Protein AF-A0A959TPE5-F1 (afdb_monomer_lite)

Radius of gyration: 30.18 Å; chains: 1; bounding box: 77×26×84 Å

Secondary structure (DSSP, 8-state):
----GGGS-HHHHHHHHHHHHHHHHHHHHHHHHHHHHHHHHHHHHHHHHHHHHHHHHHHHHHHHHHHHHHHHHHTT----HHHHHHHHHHHHHHHHHHHHT--TTS----PPTTGGGHHHHHHHHHTT-S-HHHHHHHHHHHHHHHHHHHHHHHHHHH--

Foldseek 3Di:
DDDDLVPDDPVVNCCCVPVVVVVVVVVVVVVVVVVVVVVVVLVVLLVLLVVLLVLLVQLLVLLVVLLCLLLCVLVPNPDDPVNNVVSVVSNVVSVVVNVVSDDPVQDHQDQAPCPVCVVVLSVCSVVVVDHSVRSNVSSVSRSVRSVVSSVVSVVVSVPD

Sequence (160 aa):
MRWRFADLPIPTKFLITLGIPVLGMVLLIGKQVDSSIKRRDVLQYIRDQSARIALLSEVVHALQHEQLMSVGALCGLQVRPMELELMASRTDEALRAVRSAVRPEVGATREPAGLAGLQVLRQRVAERRIGPREAANEYQGLVEGWLDELGRQGKVALDP

pLDDT: mean 84.42, std 11.65, range [48.97, 96.44]

Structure (mmCIF, N/CA/C/O backbone):
data_AF-A0A959TPE5-F1
#
_entry.id   AF-A0A959TPE5-F1
#
loop_
_atom_site.group_PDB
_atom_site.id
_atom_site.type_symbol
_atom_site.label_atom_id
_atom_site.label_alt_id
_atom_site.label_comp_id
_atom_site.label_asym_id
_atom_site.label_entity_id
_atom_site.label_seq_id
_atom_site.pdbx_PDB_ins_code
_atom_site.Cartn_x
_atom_site.Cartn_y
_atom_site.Cartn_z
_atom_site.occupancy
_atom_site.B_iso_or_equiv
_atom_site.auth_seq_id
_atom_site.auth_comp_id
_atom_site.auth_asym_id
_atom_site.auth_atom_id
_atom_site.pdbx_PDB_model_num
ATOM 1 N N . MET A 1 1 ? 55.517 8.852 -49.884 1.00 48.97 1 MET A N 1
ATOM 2 C CA . MET A 1 1 ? 54.521 8.932 -50.979 1.00 48.97 1 MET A CA 1
ATOM 3 C C . MET A 1 1 ? 53.191 9.421 -50.412 1.00 48.97 1 MET A C 1
ATOM 5 O O . MET A 1 1 ? 52.553 8.679 -49.680 1.00 48.97 1 MET A O 1
ATOM 9 N N . ARG A 1 2 ? 52.808 10.683 -50.662 1.00 53.75 2 ARG A N 1
ATOM 10 C CA . ARG A 1 2 ? 51.508 11.241 -50.237 1.00 53.75 2 ARG A CA 1
ATOM 11 C C . ARG A 1 2 ? 50.479 10.904 -51.313 1.00 53.75 2 ARG A C 1
ATOM 13 O O . ARG A 1 2 ? 50.495 11.537 -52.360 1.00 53.75 2 ARG A O 1
ATOM 20 N N . TRP A 1 3 ? 49.621 9.919 -51.069 1.00 57.06 3 TRP A N 1
ATOM 21 C CA . TRP A 1 3 ? 48.458 9.670 -51.923 1.00 57.06 3 TRP A CA 1
ATOM 22 C C . TRP A 1 3 ? 47.509 10.863 -51.775 1.00 57.06 3 TRP A C 1
ATOM 24 O O . TRP A 1 3 ? 46.993 11.113 -50.685 1.00 57.06 3 TRP A O 1
ATOM 34 N N . ARG A 1 4 ? 47.346 11.668 -52.830 1.00 65.50 4 ARG A N 1
ATOM 35 C CA . ARG A 1 4 ? 46.439 12.821 -52.811 1.00 65.50 4 ARG A CA 1
ATOM 36 C C . ARG A 1 4 ? 45.064 12.334 -53.251 1.00 65.50 4 ARG A C 1
ATOM 38 O O . ARG A 1 4 ? 44.952 11.584 -54.212 1.00 65.50 4 ARG A O 1
ATOM 45 N N . PHE A 1 5 ? 44.003 12.814 -52.603 1.00 59.88 5 PHE A N 1
ATOM 46 C CA . PHE A 1 5 ? 42.615 12.541 -53.015 1.00 59.88 5 PHE A CA 1
ATOM 47 C C . PHE A 1 5 ? 42.357 12.835 -54.503 1.00 59.88 5 PHE A C 1
ATOM 49 O O . PHE A 1 5 ? 41.471 12.240 -55.108 1.00 59.88 5 PHE A O 1
ATOM 56 N N . ALA A 1 6 ? 43.146 13.738 -55.095 1.00 64.50 6 ALA A N 1
ATOM 57 C CA . ALA A 1 6 ? 43.119 14.092 -56.508 1.00 64.50 6 ALA A CA 1
ATOM 58 C C . ALA A 1 6 ? 43.506 12.937 -57.455 1.00 64.50 6 ALA A C 1
ATOM 60 O O . ALA A 1 6 ? 43.012 12.921 -58.580 1.00 64.50 6 ALA A O 1
ATOM 61 N N . ASP A 1 7 ? 44.278 11.949 -56.997 1.00 73.06 7 ASP A N 1
ATOM 62 C CA . ASP A 1 7 ? 44.829 10.878 -57.842 1.00 73.06 7 ASP A CA 1
ATOM 63 C C . ASP A 1 7 ? 43.932 9.623 -57.884 1.00 73.06 7 ASP A C 1
ATOM 65 O O . ASP A 1 7 ? 44.233 8.649 -58.568 1.00 73.06 7 ASP A O 1
ATOM 69 N N . LEU A 1 8 ? 42.802 9.636 -57.164 1.00 69.00 8 LEU A N 1
ATOM 70 C CA . LEU A 1 8 ? 41.859 8.517 -57.117 1.00 69.00 8 LEU A CA 1
ATOM 71 C C . LEU A 1 8 ? 40.914 8.493 -58.339 1.00 69.00 8 LEU A C 1
ATOM 73 O O . LEU A 1 8 ? 40.490 9.562 -58.808 1.00 69.00 8 LEU A O 1
ATOM 77 N N . PRO A 1 9 ? 40.509 7.298 -58.818 1.00 77.88 9 PRO A N 1
ATOM 78 C CA . PRO A 1 9 ? 39.483 7.152 -59.845 1.00 77.88 9 PRO A CA 1
ATOM 79 C C . PRO A 1 9 ? 38.185 7.863 -59.441 1.00 77.88 9 PRO A C 1
ATOM 81 O O . PRO A 1 9 ? 37.787 7.844 -58.274 1.00 77.88 9 PRO A O 1
ATOM 84 N N . ILE A 1 10 ? 37.499 8.463 -60.417 1.00 75.94 10 ILE A N 1
ATOM 85 C CA . ILE A 1 10 ? 36.208 9.147 -60.232 1.00 75.94 10 ILE A CA 1
ATOM 86 C C . ILE A 1 10 ? 35.197 8.313 -59.411 1.00 75.94 10 ILE A C 1
ATOM 88 O O . ILE A 1 10 ? 34.656 8.867 -58.452 1.00 75.94 10 ILE A O 1
ATOM 92 N N . PRO A 1 11 ? 34.974 7.003 -59.667 1.00 74.56 11 PRO A N 1
ATOM 93 C CA . PRO A 1 11 ? 34.036 6.215 -58.858 1.00 74.56 11 PRO A CA 1
ATOM 94 C C . PRO A 1 11 ? 34.453 6.099 -57.384 1.00 74.56 11 PRO A C 1
ATOM 96 O O . PRO A 1 11 ? 33.603 6.132 -56.499 1.00 74.56 11 PRO A O 1
ATOM 99 N N . THR A 1 12 ? 35.754 6.041 -57.092 1.00 77.44 12 THR A N 1
ATOM 100 C CA . THR A 1 12 ? 36.277 5.984 -55.719 1.00 77.44 12 THR A CA 1
ATOM 101 C C . THR A 1 12 ? 36.107 7.317 -54.996 1.00 77.44 12 THR A C 1
ATOM 103 O O . THR A 1 12 ? 35.749 7.341 -53.822 1.00 77.44 12 THR A O 1
ATOM 106 N N . LYS A 1 13 ? 36.291 8.442 -55.700 1.00 77.56 13 LYS A N 1
ATOM 107 C CA . LYS A 1 13 ? 35.990 9.773 -55.156 1.00 77.56 13 LYS A CA 1
ATOM 108 C C . LYS A 1 13 ? 34.510 9.889 -54.804 1.00 77.56 13 LYS A C 1
ATOM 110 O O . LYS A 1 13 ? 34.203 10.279 -53.683 1.00 77.56 13 LYS A O 1
ATOM 115 N N . PHE A 1 14 ? 33.596 9.485 -55.688 1.00 76.88 14 PHE A N 1
ATOM 116 C CA . PHE A 1 14 ? 32.158 9.482 -55.384 1.00 76.88 14 PHE A CA 1
ATOM 117 C C . PHE A 1 14 ? 31.811 8.579 -54.196 1.00 76.88 14 PHE A C 1
ATOM 119 O O . PHE A 1 14 ? 31.100 9.018 -53.293 1.00 76.88 14 PHE A O 1
ATOM 126 N N . LEU A 1 15 ? 32.365 7.364 -54.147 1.00 79.44 15 LEU A N 1
ATOM 127 C CA . LEU A 1 15 ? 32.161 6.434 -53.036 1.00 79.44 15 LEU A CA 1
ATOM 128 C C . LEU A 1 15 ? 32.589 7.043 -51.697 1.00 79.44 15 LEU A C 1
ATOM 130 O O . LEU A 1 15 ? 31.874 6.919 -50.711 1.00 79.44 15 LEU A O 1
ATOM 134 N N . ILE A 1 16 ? 33.729 7.733 -51.656 1.00 80.94 16 ILE A N 1
ATOM 135 C CA . ILE A 1 16 ? 34.221 8.346 -50.421 1.00 80.94 16 ILE A CA 1
ATOM 136 C C . ILE A 1 16 ? 33.401 9.590 -50.052 1.00 80.94 16 ILE A C 1
ATOM 138 O O . ILE A 1 16 ? 33.000 9.746 -48.899 1.00 80.94 16 ILE A O 1
ATOM 142 N N . THR A 1 17 ? 33.122 10.458 -51.027 1.00 80.88 17 THR A N 1
ATOM 143 C CA . THR A 1 17 ? 32.451 11.746 -50.784 1.00 80.88 17 THR A CA 1
ATOM 144 C C . THR A 1 17 ? 30.980 11.570 -50.418 1.00 80.88 17 THR A C 1
ATOM 146 O O . THR A 1 17 ? 30.456 12.367 -49.651 1.00 80.88 17 THR A O 1
ATOM 149 N N . LEU A 1 18 ? 30.314 10.531 -50.933 1.00 79.12 18 LEU A N 1
ATOM 150 C CA . LEU A 1 18 ? 28.906 10.254 -50.639 1.00 79.12 18 LEU A CA 1
ATOM 151 C C . LEU A 1 18 ? 28.733 9.149 -49.588 1.00 79.12 18 LEU A C 1
ATOM 153 O O . LEU A 1 18 ? 27.881 9.254 -48.711 1.00 79.12 18 LEU A O 1
ATOM 157 N N . GLY A 1 19 ? 29.559 8.104 -49.644 1.00 77.44 19 GLY A N 1
ATOM 158 C CA . GLY A 1 19 ? 29.439 6.939 -48.770 1.00 77.44 19 GLY A CA 1
ATOM 159 C C . GLY A 1 19 ? 29.794 7.235 -47.317 1.00 77.44 19 GLY A C 1
ATOM 160 O O . GLY A 1 19 ? 29.073 6.788 -46.428 1.00 77.44 19 GLY A O 1
ATOM 161 N N . ILE A 1 20 ? 30.842 8.030 -47.053 1.00 82.44 20 ILE A N 1
ATOM 162 C CA . ILE A 1 20 ? 31.219 8.380 -45.672 1.00 82.44 20 ILE A CA 1
ATOM 163 C C . ILE A 1 20 ? 30.120 9.217 -44.984 1.00 82.44 20 ILE A C 1
ATOM 165 O O . ILE A 1 20 ? 29.722 8.843 -43.878 1.00 82.44 20 ILE A O 1
ATOM 169 N N . PRO A 1 21 ? 29.564 10.288 -45.593 1.00 85.06 21 PRO A N 1
ATOM 170 C CA . PRO A 1 21 ? 28.474 11.046 -44.971 1.00 85.06 21 PRO A CA 1
ATOM 171 C C . PRO A 1 21 ? 27.194 10.236 -44.753 1.00 85.06 21 PRO A C 1
ATOM 173 O O . PRO A 1 21 ? 26.570 10.364 -43.701 1.00 85.06 21 PRO A O 1
ATOM 176 N N . VAL A 1 22 ? 26.813 9.381 -45.710 1.00 88.00 22 VAL A N 1
ATOM 177 C CA . VAL A 1 22 ? 25.618 8.529 -45.583 1.00 88.00 22 VAL A CA 1
ATOM 178 C C . VAL A 1 22 ? 25.790 7.523 -44.446 1.00 88.00 22 VAL A C 1
ATOM 180 O O . VAL A 1 22 ? 24.903 7.400 -43.602 1.00 88.00 22 VAL A O 1
ATOM 183 N N . LEU A 1 23 ? 26.947 6.857 -44.362 1.00 82.31 23 LEU A N 1
ATOM 184 C CA . LEU A 1 23 ? 27.247 5.934 -43.266 1.00 82.31 23 LEU A CA 1
ATOM 185 C C . LEU A 1 23 ? 27.243 6.657 -41.909 1.00 82.31 23 LEU A C 1
ATOM 187 O O . LEU A 1 23 ? 26.680 6.153 -40.937 1.00 82.31 23 LEU A O 1
ATOM 191 N N . GLY A 1 24 ? 27.807 7.868 -41.859 1.00 83.94 24 GLY A N 1
ATOM 192 C CA . GLY A 1 24 ? 27.766 8.731 -40.681 1.00 83.94 24 GLY A CA 1
ATOM 193 C C . GLY A 1 24 ? 26.337 9.069 -40.245 1.00 83.94 24 GLY A C 1
ATOM 194 O O . GLY A 1 24 ? 26.011 8.917 -39.069 1.00 83.94 24 GLY A O 1
ATOM 195 N N . MET A 1 25 ? 25.458 9.456 -41.177 1.00 85.44 25 MET A N 1
ATOM 196 C CA . MET A 1 25 ? 24.043 9.713 -40.873 1.00 85.44 25 MET A CA 1
ATOM 197 C C . MET A 1 25 ? 23.329 8.472 -40.334 1.00 85.44 25 MET A C 1
ATOM 199 O O . MET A 1 25 ? 22.629 8.575 -39.329 1.00 85.44 25 MET A O 1
ATOM 203 N N . VAL A 1 26 ? 23.518 7.303 -40.954 1.00 84.75 26 VAL A N 1
ATOM 204 C CA . VAL A 1 26 ? 22.877 6.052 -40.509 1.00 84.75 26 VAL A CA 1
ATOM 205 C C . VAL A 1 26 ? 23.295 5.698 -39.079 1.00 84.75 26 VAL A C 1
ATOM 207 O O . VAL A 1 26 ? 22.442 5.365 -38.257 1.00 84.75 26 VAL A O 1
ATOM 210 N N . LEU A 1 27 ? 24.582 5.833 -38.745 1.00 81.62 27 LEU A N 1
ATOM 211 C CA . LEU A 1 27 ? 25.080 5.586 -37.387 1.00 81.62 27 LEU A CA 1
ATOM 212 C C . LEU A 1 27 ? 24.515 6.584 -36.366 1.00 81.62 27 LEU A C 1
ATOM 214 O O . LEU A 1 27 ? 24.149 6.191 -35.255 1.00 81.62 27 LEU A O 1
ATOM 218 N N . LEU A 1 28 ? 24.405 7.866 -36.733 1.00 80.69 28 LEU A N 1
ATOM 219 C CA . LEU A 1 28 ? 23.815 8.891 -35.868 1.00 80.69 28 LEU A CA 1
ATOM 220 C C . LEU A 1 28 ? 22.325 8.632 -35.614 1.00 80.69 28 LEU A C 1
ATOM 222 O O . LEU A 1 28 ? 21.892 8.716 -34.465 1.00 80.69 28 LEU A O 1
ATOM 226 N N . ILE A 1 29 ? 21.563 8.256 -36.646 1.00 75.19 29 ILE A N 1
ATOM 227 C CA . ILE A 1 29 ? 20.150 7.873 -36.512 1.00 75.19 29 ILE A CA 1
ATOM 228 C C . ILE A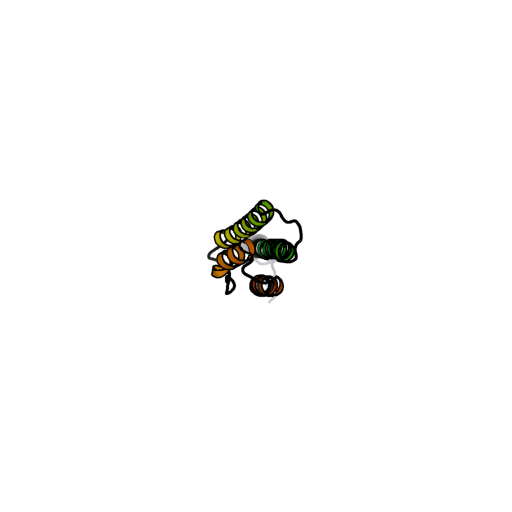 1 29 ? 20.026 6.626 -35.631 1.00 75.19 29 ILE A C 1
ATOM 230 O O . ILE A 1 29 ? 19.218 6.620 -34.707 1.00 75.19 29 ILE A O 1
ATOM 234 N N . GLY A 1 30 ? 20.866 5.607 -35.838 1.00 69.88 30 GLY A N 1
ATOM 235 C CA . GLY A 1 30 ? 20.871 4.394 -35.015 1.00 69.88 30 GLY A CA 1
ATOM 236 C C . GLY A 1 30 ? 21.082 4.686 -33.526 1.00 69.88 30 GLY A C 1
ATOM 237 O O . GLY A 1 30 ? 20.319 4.212 -32.687 1.00 69.88 30 GLY A O 1
ATOM 238 N N . LYS A 1 31 ? 22.054 5.544 -33.187 1.00 78.38 31 LYS A N 1
ATOM 239 C CA . LYS A 1 31 ? 22.288 5.979 -31.798 1.00 78.38 31 LYS A CA 1
ATOM 240 C C . LYS A 1 31 ? 21.113 6.792 -31.238 1.00 78.38 31 LYS A C 1
ATOM 242 O O . LYS A 1 31 ? 20.785 6.657 -30.060 1.00 78.38 31 LYS A O 1
ATOM 247 N N . GLN A 1 32 ? 20.495 7.653 -32.049 1.00 64.44 32 GLN A N 1
ATOM 248 C CA . GLN A 1 32 ? 19.326 8.430 -31.627 1.00 64.44 32 GLN A CA 1
ATOM 249 C C . GLN A 1 32 ? 18.120 7.528 -31.345 1.00 64.44 32 GLN A C 1
ATOM 251 O O . GLN A 1 32 ? 17.458 7.715 -30.325 1.00 64.44 32 GLN A O 1
ATOM 256 N N . VAL A 1 33 ? 17.881 6.522 -32.191 1.00 70.25 33 VAL A N 1
ATOM 257 C CA . VAL A 1 33 ? 16.818 5.529 -32.000 1.00 70.25 33 VAL A CA 1
ATOM 258 C C . VAL A 1 33 ? 17.072 4.707 -30.733 1.00 70.25 33 VAL A C 1
ATOM 260 O O . VAL A 1 33 ? 16.190 4.658 -29.881 1.00 70.25 33 VAL A O 1
ATOM 263 N N . ASP A 1 34 ? 18.280 4.171 -30.532 1.00 73.81 34 ASP A N 1
ATOM 264 C CA . ASP A 1 34 ? 18.650 3.425 -29.314 1.00 73.81 34 ASP A CA 1
ATOM 265 C C . ASP A 1 34 ? 18.471 4.265 -28.035 1.00 73.81 34 ASP A C 1
ATOM 267 O O . ASP A 1 34 ? 17.853 3.830 -27.064 1.00 73.81 34 ASP A O 1
ATOM 271 N N . SER A 1 35 ? 18.926 5.521 -28.057 1.00 65.25 35 SER A N 1
ATOM 272 C CA . SER A 1 35 ? 18.734 6.463 -26.947 1.00 65.25 35 SER A CA 1
ATOM 273 C C . SER A 1 35 ? 17.250 6.748 -26.674 1.00 65.25 35 SER A C 1
ATOM 275 O O . SER A 1 35 ? 16.825 6.814 -25.519 1.00 65.25 35 SER A O 1
ATOM 277 N N . SER A 1 36 ? 16.439 6.887 -27.728 1.00 65.31 36 SER A N 1
ATOM 278 C CA . SER A 1 36 ? 15.000 7.141 -27.600 1.00 65.31 36 SER A CA 1
ATOM 279 C C . SER A 1 36 ? 14.235 5.942 -27.034 1.00 65.31 36 SER A C 1
ATOM 281 O O . SER A 1 36 ? 13.344 6.139 -26.206 1.00 65.31 36 SER A O 1
ATOM 283 N N . ILE A 1 37 ? 14.620 4.719 -27.419 1.00 73.12 37 ILE A N 1
ATOM 284 C CA . ILE A 1 37 ? 14.038 3.472 -26.911 1.00 73.12 37 ILE A CA 1
ATOM 285 C C . ILE A 1 37 ? 14.372 3.330 -25.427 1.00 73.12 37 ILE A C 1
ATOM 287 O O . ILE A 1 37 ? 13.462 3.278 -24.605 1.00 73.12 37 ILE A O 1
ATOM 291 N N . LYS A 1 38 ? 15.654 3.438 -25.058 1.00 72.19 38 LYS A N 1
ATOM 292 C CA . LYS A 1 38 ? 16.088 3.384 -23.652 1.00 72.19 38 LYS A CA 1
ATOM 293 C C . LYS A 1 38 ? 15.397 4.433 -22.785 1.00 72.19 38 LYS A C 1
ATOM 295 O O . LYS A 1 38 ? 14.958 4.136 -21.678 1.00 72.19 38 LYS A O 1
ATOM 300 N N . ARG A 1 39 ? 15.257 5.669 -23.281 1.00 72.44 39 ARG A N 1
ATOM 301 C CA . ARG A 1 39 ? 14.549 6.731 -22.550 1.00 72.44 39 ARG A CA 1
ATOM 302 C C . ARG A 1 39 ? 13.067 6.395 -22.361 1.00 72.44 39 ARG A C 1
ATOM 304 O O . ARG A 1 39 ? 12.525 6.677 -21.296 1.00 72.44 39 ARG A O 1
ATOM 311 N N . ARG A 1 40 ? 12.409 5.819 -23.370 1.00 78.25 40 ARG A N 1
ATOM 312 C CA . ARG A 1 40 ? 11.009 5.390 -23.268 1.00 78.25 40 ARG A CA 1
ATOM 313 C C . ARG A 1 40 ? 10.842 4.285 -22.228 1.00 78.25 40 ARG A C 1
ATOM 315 O O . ARG A 1 40 ? 9.925 4.388 -21.419 1.00 78.25 40 ARG A O 1
ATOM 322 N N . ASP A 1 41 ? 11.734 3.303 -22.217 1.00 81.19 41 ASP A N 1
ATOM 323 C CA . ASP A 1 41 ? 11.687 2.187 -21.269 1.00 81.19 41 ASP A CA 1
ATOM 324 C C . ASP A 1 41 ? 11.867 2.679 -19.827 1.00 81.19 41 ASP A C 1
ATOM 326 O O . ASP A 1 41 ? 11.070 2.343 -18.954 1.00 81.19 41 ASP A O 1
ATOM 330 N N . VAL A 1 42 ? 12.824 3.586 -19.588 1.00 80.12 42 VAL A N 1
ATOM 331 C CA . VAL A 1 42 ? 13.014 4.225 -18.272 1.00 80.12 42 VAL A CA 1
ATOM 332 C C . VAL A 1 42 ? 11.780 5.031 -17.850 1.00 80.12 42 VAL A C 1
ATOM 334 O O . VAL A 1 42 ? 11.356 4.953 -16.700 1.00 80.12 42 VAL A O 1
ATOM 337 N N . LEU A 1 43 ? 11.161 5.794 -18.758 1.00 80.75 43 LEU A N 1
ATOM 338 C CA . LEU A 1 43 ? 9.939 6.545 -18.441 1.00 80.75 43 LEU A CA 1
ATOM 339 C C . LEU A 1 43 ? 8.754 5.623 -18.132 1.00 80.75 43 LEU A C 1
ATOM 341 O O . LEU A 1 43 ? 7.956 5.929 -17.246 1.00 80.75 43 LEU A O 1
ATOM 345 N N . GLN A 1 44 ? 8.635 4.503 -18.847 1.00 82.88 44 GLN A N 1
ATOM 346 C CA . GLN A 1 44 ? 7.616 3.494 -18.581 1.00 82.88 44 GLN A CA 1
ATOM 347 C C . GLN A 1 44 ? 7.847 2.830 -17.219 1.00 82.88 44 GLN A C 1
ATOM 349 O O . GLN A 1 44 ? 6.901 2.721 -16.440 1.00 82.88 44 GLN A O 1
ATOM 354 N N . TYR A 1 45 ? 9.098 2.502 -16.890 1.00 80.88 45 TYR A N 1
ATOM 355 C CA . TYR A 1 45 ? 9.486 1.997 -15.575 1.00 80.88 45 TYR A CA 1
ATOM 356 C C . TYR A 1 45 ? 9.122 2.979 -14.454 1.00 80.88 45 TYR A C 1
ATOM 358 O O . TYR A 1 45 ? 8.411 2.610 -13.522 1.00 80.88 45 TYR A O 1
ATOM 366 N N . ILE A 1 46 ? 9.518 4.252 -14.571 1.00 81.06 46 ILE A N 1
ATOM 367 C CA . ILE A 1 46 ? 9.196 5.292 -13.578 1.00 81.06 46 ILE A CA 1
ATOM 368 C C . ILE A 1 46 ? 7.682 5.445 -13.420 1.00 81.06 46 ILE A C 1
ATOM 370 O O . ILE A 1 46 ? 7.189 5.568 -12.297 1.00 81.06 46 ILE A O 1
ATOM 374 N N . ARG A 1 47 ? 6.928 5.428 -14.526 1.00 84.06 47 ARG A N 1
ATOM 375 C CA . ARG A 1 47 ? 5.464 5.515 -14.496 1.00 84.06 47 ARG A CA 1
ATOM 376 C C . ARG A 1 47 ? 4.851 4.341 -13.737 1.00 84.06 47 ARG A C 1
ATOM 378 O O . ARG A 1 47 ? 3.973 4.560 -12.904 1.00 84.06 47 ARG A O 1
ATOM 385 N N . ASP A 1 48 ? 5.303 3.124 -14.012 1.00 83.12 48 ASP A N 1
ATOM 386 C CA . ASP A 1 48 ? 4.789 1.915 -13.371 1.00 83.12 48 ASP A CA 1
ATOM 387 C C . ASP A 1 48 ? 5.148 1.865 -11.876 1.00 83.12 48 ASP A C 1
ATOM 389 O O . ASP A 1 48 ? 4.291 1.541 -11.051 1.00 83.12 48 ASP A O 1
ATOM 393 N N . GLN A 1 49 ? 6.370 2.266 -11.509 1.00 82.19 49 GLN A N 1
ATOM 394 C CA . GLN A 1 49 ? 6.788 2.403 -10.109 1.00 82.19 49 GLN A CA 1
ATOM 395 C C . GLN A 1 49 ? 5.968 3.469 -9.375 1.00 82.19 49 GLN A C 1
ATOM 397 O O . GLN A 1 49 ? 5.455 3.221 -8.285 1.00 82.19 49 GLN A O 1
ATOM 402 N N . SER A 1 50 ? 5.764 4.632 -9.996 1.00 84.69 50 SER A N 1
ATOM 403 C CA . SER A 1 50 ? 4.963 5.719 -9.419 1.00 84.69 50 SER A CA 1
ATOM 404 C C . SER A 1 50 ? 3.511 5.293 -9.194 1.00 84.69 50 SER A C 1
ATOM 406 O O . SER A 1 50 ? 2.939 5.574 -8.144 1.00 84.69 50 SER A O 1
ATOM 408 N N . ALA A 1 51 ? 2.924 4.560 -10.147 1.00 86.19 51 ALA A N 1
ATOM 409 C CA . ALA A 1 51 ? 1.577 4.015 -10.005 1.00 86.19 51 ALA A CA 1
ATOM 410 C C . ALA A 1 51 ? 1.476 3.027 -8.830 1.00 86.19 51 ALA A C 1
ATOM 412 O O . ALA A 1 51 ? 0.502 3.060 -8.081 1.00 86.19 51 ALA A O 1
ATOM 413 N N . ARG A 1 52 ? 2.491 2.180 -8.619 1.00 84.75 52 ARG A N 1
ATOM 414 C CA . ARG A 1 52 ? 2.532 1.256 -7.472 1.00 84.75 52 ARG A CA 1
ATOM 415 C C . ARG A 1 52 ? 2.677 1.978 -6.139 1.00 84.75 52 ARG A C 1
ATOM 417 O O . ARG A 1 52 ? 1.941 1.662 -5.209 1.00 84.75 52 ARG A O 1
ATOM 424 N N . ILE A 1 53 ? 3.577 2.956 -6.051 1.00 86.75 53 ILE A N 1
ATOM 425 C CA . ILE A 1 53 ? 3.751 3.776 -4.842 1.00 86.75 53 ILE A CA 1
ATOM 426 C C . ILE A 1 53 ? 2.439 4.484 -4.489 1.00 86.75 53 ILE A C 1
ATOM 428 O O . ILE A 1 53 ? 2.072 4.522 -3.315 1.00 86.75 53 ILE A O 1
ATOM 432 N N . ALA A 1 54 ? 1.703 4.982 -5.488 1.00 90.00 54 ALA A N 1
ATOM 433 C CA . ALA A 1 54 ? 0.396 5.594 -5.275 1.00 90.00 54 ALA A CA 1
ATOM 434 C C . ALA A 1 54 ? -0.619 4.598 -4.686 1.00 90.00 54 ALA A C 1
ATOM 436 O O . ALA A 1 54 ? -1.265 4.911 -3.691 1.00 90.00 54 ALA A O 1
ATOM 437 N N . LEU A 1 55 ? -0.709 3.380 -5.232 1.00 91.44 55 LEU A N 1
ATOM 438 C CA . LEU A 1 55 ? -1.609 2.343 -4.710 1.00 91.44 55 LEU A CA 1
ATOM 439 C C . LEU A 1 55 ? -1.266 1.926 -3.270 1.00 91.44 55 LEU A C 1
ATOM 441 O O . LEU A 1 55 ? -2.163 1.755 -2.450 1.00 91.44 55 LEU A O 1
ATOM 445 N N . LEU A 1 56 ? 0.022 1.780 -2.945 1.00 91.25 56 LEU A N 1
ATOM 446 C CA . LEU A 1 56 ? 0.456 1.457 -1.581 1.00 91.25 56 LEU A CA 1
ATOM 447 C C . LEU A 1 56 ? 0.172 2.606 -0.607 1.00 91.25 56 LEU A C 1
ATOM 449 O O . LEU A 1 56 ? -0.295 2.370 0.505 1.00 91.25 56 LEU A O 1
ATOM 453 N N . SER A 1 57 ? 0.407 3.845 -1.042 1.00 92.44 57 SER A N 1
ATOM 454 C CA . SER A 1 57 ? 0.078 5.044 -0.264 1.00 92.44 57 SER A CA 1
ATOM 455 C C . SER A 1 57 ? -1.418 5.127 0.042 1.00 92.44 57 SER A C 1
ATOM 457 O O . SER A 1 57 ? -1.788 5.466 1.163 1.00 92.44 57 SER A O 1
ATOM 459 N N . GLU A 1 58 ? -2.274 4.761 -0.916 1.00 95.12 58 GLU A N 1
ATOM 460 C CA . GLU A 1 58 ? -3.729 4.728 -0.730 1.00 95.12 58 GLU A CA 1
ATOM 461 C C . GLU A 1 58 ? -4.144 3.711 0.344 1.00 95.12 58 GLU A C 1
ATOM 463 O O . GLU A 1 58 ? -4.969 4.018 1.202 1.00 95.12 58 GLU A O 1
ATOM 468 N N . VAL A 1 59 ? -3.528 2.522 0.365 1.00 94.88 59 VAL A N 1
ATOM 469 C CA . VAL A 1 59 ? -3.784 1.515 1.411 1.00 94.88 59 VAL A CA 1
ATOM 470 C C . VAL A 1 59 ? -3.379 2.025 2.791 1.00 94.88 59 VAL A C 1
ATOM 472 O O . VAL A 1 59 ? -4.149 1.892 3.742 1.00 94.88 59 VAL A O 1
ATOM 475 N N . VAL A 1 60 ? -2.192 2.628 2.906 1.00 95.62 60 VAL A N 1
ATOM 476 C CA . VAL A 1 60 ? -1.722 3.227 4.165 1.00 95.62 60 VAL A CA 1
ATOM 477 C C . VAL A 1 60 ? -2.698 4.302 4.639 1.00 95.62 60 VAL A C 1
ATOM 479 O O . VAL A 1 60 ? -3.091 4.304 5.806 1.00 95.62 60 VAL A O 1
ATOM 482 N N . HIS A 1 61 ? -3.126 5.184 3.735 1.00 96.25 61 HIS A N 1
ATOM 483 C CA . HIS A 1 61 ? -4.059 6.256 4.053 1.00 96.25 61 HIS A 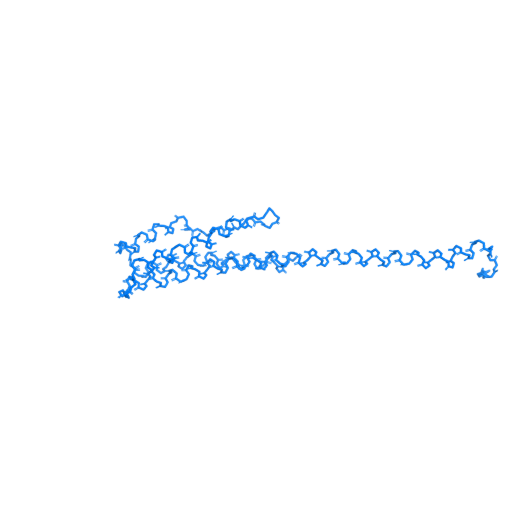CA 1
ATOM 484 C C . HIS A 1 61 ? -5.418 5.720 4.527 1.00 96.25 61 HIS A C 1
ATOM 486 O O . HIS A 1 61 ? -5.921 6.147 5.569 1.00 96.25 61 HIS A O 1
ATOM 492 N N . ALA A 1 62 ? -5.984 4.747 3.808 1.00 96.06 62 ALA A N 1
ATOM 493 C CA . ALA A 1 62 ? -7.253 4.126 4.168 1.00 96.06 62 ALA A CA 1
ATOM 494 C C . ALA A 1 62 ? -7.182 3.429 5.538 1.00 96.06 62 ALA A C 1
ATOM 496 O O . ALA A 1 62 ? -8.053 3.653 6.380 1.00 96.06 62 ALA A O 1
ATOM 497 N N . LEU A 1 63 ? -6.105 2.680 5.813 1.00 96.38 63 LEU A N 1
ATOM 498 C CA . LEU A 1 63 ? -5.887 2.024 7.108 1.00 96.38 63 LEU A CA 1
ATOM 499 C C . LEU A 1 63 ? -5.744 3.021 8.262 1.00 96.38 63 LEU A C 1
ATOM 501 O O . LEU A 1 63 ? -6.340 2.815 9.316 1.00 96.38 63 LEU A O 1
ATOM 505 N N . GLN A 1 64 ? -4.996 4.112 8.078 1.00 96.25 64 GLN A N 1
ATOM 506 C CA . GLN A 1 64 ? -4.863 5.160 9.097 1.00 96.25 64 GLN A CA 1
ATOM 507 C C . GLN A 1 64 ? -6.208 5.828 9.401 1.00 96.25 64 GLN A C 1
ATOM 509 O O . GLN A 1 64 ? -6.514 6.140 10.555 1.00 96.25 64 GLN A O 1
ATOM 514 N N . HIS A 1 65 ? -7.031 6.040 8.374 1.00 95.44 65 HIS A N 1
ATOM 515 C CA . HIS A 1 65 ? -8.348 6.634 8.546 1.00 95.44 65 HIS A CA 1
ATOM 516 C C . HIS A 1 65 ? -9.324 5.668 9.238 1.00 95.44 65 HIS A C 1
ATOM 518 O O . HIS A 1 65 ? -10.036 6.058 10.166 1.00 95.44 65 HIS A O 1
ATOM 524 N N . GLU A 1 66 ? -9.299 4.388 8.863 1.00 96.44 66 GLU A N 1
ATOM 525 C CA . GLU A 1 66 ? -10.065 3.334 9.528 1.00 96.44 66 GLU A CA 1
ATOM 526 C C . GLU A 1 66 ? -9.641 3.153 10.995 1.00 96.44 66 GLU A C 1
ATOM 528 O O . GLU A 1 66 ? -10.503 3.031 11.871 1.00 96.44 66 GLU A O 1
ATOM 533 N N . GLN A 1 67 ? -8.338 3.216 11.288 1.00 95.62 67 GLN A N 1
ATOM 534 C CA . GLN A 1 67 ? -7.793 3.206 12.646 1.00 95.62 67 GLN A CA 1
ATOM 535 C C . GLN A 1 67 ? -8.344 4.370 13.468 1.00 95.62 67 GLN A C 1
ATOM 537 O O . GLN A 1 67 ? -8.846 4.152 14.571 1.00 95.62 67 GLN A O 1
ATOM 542 N N . LEU A 1 68 ? -8.270 5.597 12.940 1.00 95.38 68 LEU A N 1
ATOM 543 C CA . LEU A 1 68 ? -8.752 6.794 13.628 1.00 95.38 68 LEU A CA 1
ATOM 544 C C . LEU A 1 68 ? -10.230 6.653 14.012 1.00 95.38 68 LEU A C 1
ATOM 546 O O . LEU A 1 68 ? -10.599 6.918 15.156 1.00 95.38 68 LEU A O 1
ATOM 550 N N . MET A 1 69 ? -11.060 6.187 13.078 1.00 95.19 69 MET A N 1
ATOM 551 C CA . MET A 1 69 ? -12.495 6.004 13.301 1.00 95.19 69 MET A CA 1
ATOM 552 C C . MET A 1 69 ? -12.787 4.857 14.276 1.00 95.19 69 MET A C 1
ATOM 554 O O . MET A 1 69 ? -13.600 5.016 15.186 1.00 95.19 69 MET A O 1
ATOM 558 N N . SER A 1 70 ? -12.086 3.731 14.139 1.00 94.88 70 SER A N 1
ATOM 559 C CA . SER A 1 70 ? -12.227 2.554 15.006 1.00 94.88 70 SER A CA 1
ATOM 560 C C . SER A 1 70 ? -11.841 2.859 16.453 1.00 94.88 70 SER A C 1
ATOM 562 O O . SER A 1 70 ? -12.611 2.615 17.381 1.00 94.88 70 SER A O 1
ATOM 564 N N . VAL A 1 71 ? -10.656 3.438 16.656 1.00 96.00 71 VAL A N 1
ATOM 565 C CA . VAL A 1 71 ? -10.157 3.821 17.983 1.00 96.00 71 VAL A CA 1
ATOM 566 C C . VAL A 1 71 ? -11.021 4.938 18.563 1.00 96.00 71 VAL A C 1
ATOM 568 O O . VAL A 1 71 ? -11.377 4.890 19.738 1.00 96.00 71 VAL A O 1
ATOM 571 N N . GLY A 1 72 ? -11.427 5.901 17.734 1.00 94.25 72 GLY A N 1
ATOM 572 C CA . GLY A 1 72 ? -12.362 6.956 18.106 1.00 94.25 72 GLY A CA 1
ATOM 573 C C . GLY A 1 72 ? -13.682 6.416 18.656 1.00 94.25 72 GLY A C 1
ATOM 574 O O . GLY A 1 72 ? -14.112 6.822 19.738 1.00 94.25 72 GLY A O 1
ATOM 575 N N . ALA A 1 73 ? -14.289 5.452 17.959 1.00 93.88 73 ALA A N 1
ATOM 576 C CA . ALA A 1 73 ? -15.522 4.795 18.384 1.00 93.88 73 ALA A CA 1
ATOM 577 C C . ALA A 1 73 ? -15.366 4.067 19.733 1.00 93.88 73 ALA A C 1
ATOM 579 O O . ALA A 1 73 ? -16.261 4.132 20.581 1.00 93.88 73 ALA A O 1
ATOM 580 N N . LEU A 1 74 ? -14.221 3.409 19.963 1.00 94.31 74 LEU A N 1
ATOM 581 C CA . LEU A 1 74 ? -13.905 2.740 21.232 1.00 94.31 74 LEU A CA 1
ATOM 582 C C . LEU A 1 74 ? -13.645 3.732 22.377 1.00 94.31 74 LEU A C 1
ATOM 584 O O . LEU A 1 74 ? -13.973 3.443 23.525 1.00 94.31 74 LEU A O 1
ATOM 588 N N . CYS A 1 75 ? -13.106 4.913 22.072 1.00 94.25 75 CYS A N 1
ATOM 589 C CA . CYS A 1 75 ? -12.924 6.013 23.023 1.00 94.25 75 CYS A CA 1
ATOM 590 C C . CYS A 1 75 ? -14.222 6.782 23.331 1.00 94.25 75 CYS A C 1
ATOM 592 O O . CYS A 1 75 ? -14.200 7.714 24.133 1.00 94.25 75 CYS A O 1
ATOM 594 N N . GLY A 1 76 ? -15.350 6.410 22.717 1.00 90.50 76 GLY A N 1
ATOM 595 C CA . GLY A 1 76 ? -16.648 7.036 22.962 1.00 90.50 76 GLY A CA 1
ATOM 596 C C . GLY A 1 76 ? -16.964 8.237 22.069 1.00 90.50 76 GLY A C 1
ATOM 597 O O . GLY A 1 76 ? -17.938 8.938 22.344 1.00 90.50 76 GLY A O 1
ATOM 598 N N . LEU A 1 77 ? -16.203 8.472 20.990 1.00 91.81 77 LEU A N 1
ATOM 599 C CA . LEU A 1 77 ? -16.649 9.392 19.941 1.00 91.81 77 LEU A CA 1
ATOM 600 C C . LEU A 1 77 ? -17.936 8.853 19.308 1.00 91.81 77 LEU A C 1
ATOM 602 O O . LEU A 1 77 ? -18.096 7.643 19.123 1.00 91.81 77 LEU A O 1
ATOM 606 N N . GLN A 1 78 ? -18.856 9.755 18.963 1.00 86.88 78 GLN A N 1
ATOM 607 C CA . GLN A 1 78 ? -20.082 9.393 18.254 1.00 86.88 78 GLN A CA 1
ATOM 608 C C . GLN A 1 78 ? -19.766 9.076 16.792 1.00 86.88 78 GLN A C 1
ATOM 610 O O . GLN A 1 78 ? -19.922 9.913 15.911 1.00 86.88 78 GLN A O 1
ATOM 615 N N . VAL A 1 79 ? -19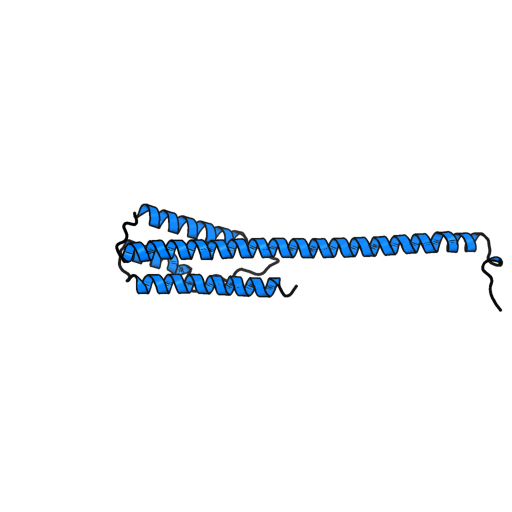.305 7.852 16.558 1.00 86.88 79 VAL A N 1
ATOM 616 C CA . VAL A 1 79 ? -19.126 7.281 15.227 1.00 86.88 79 VAL A CA 1
ATOM 617 C C . VAL A 1 79 ? -20.284 6.330 14.966 1.00 86.88 79 VAL A C 1
ATOM 619 O O . VAL A 1 79 ? -20.551 5.423 15.761 1.00 86.88 79 VAL A O 1
ATOM 622 N N . ARG A 1 80 ? -20.998 6.538 13.861 1.00 89.19 80 ARG A N 1
ATOM 623 C CA . ARG A 1 80 ? -22.115 5.668 13.482 1.00 89.19 80 ARG A CA 1
ATOM 624 C C . ARG A 1 80 ? -21.570 4.339 12.947 1.00 89.19 80 ARG A C 1
ATOM 626 O O . ARG A 1 80 ? -20.576 4.355 12.224 1.00 89.19 80 ARG A O 1
ATOM 633 N N . PRO A 1 81 ? -22.238 3.197 13.193 1.00 87.69 81 PRO A N 1
ATOM 634 C CA . PRO A 1 81 ? -21.817 1.910 12.630 1.00 87.69 81 PRO A CA 1
ATOM 635 C C . PRO A 1 81 ? -21.632 1.948 11.104 1.00 87.69 81 PRO A C 1
ATOM 637 O O . PRO A 1 81 ? -20.636 1.454 10.590 1.00 87.69 81 PRO A O 1
ATOM 640 N N . MET A 1 82 ? -22.524 2.654 10.402 1.00 91.31 82 MET A N 1
ATOM 641 C CA . MET A 1 82 ? -22.436 2.894 8.955 1.00 91.31 82 MET A CA 1
ATOM 642 C C . MET A 1 82 ? -21.134 3.604 8.532 1.00 91.31 82 MET A C 1
ATOM 644 O O . MET A 1 82 ? -20.613 3.360 7.450 1.00 91.31 82 MET A O 1
ATOM 648 N N . GLU A 1 83 ? -20.590 4.497 9.364 1.00 91.44 83 GLU A N 1
ATOM 649 C CA . GLU A 1 83 ? -19.329 5.189 9.061 1.00 91.44 83 GLU A CA 1
ATOM 650 C C . GLU A 1 83 ? -18.133 4.243 9.191 1.00 91.44 83 GLU A C 1
ATOM 652 O O . GLU A 1 83 ? -17.224 4.307 8.367 1.00 91.44 83 GLU A O 1
ATOM 657 N N . LEU A 1 84 ? -18.156 3.334 10.172 1.00 91.81 84 LEU A N 1
ATOM 658 C CA . LEU A 1 84 ? -17.139 2.286 10.310 1.00 91.81 84 LEU A CA 1
ATOM 659 C C . LEU A 1 84 ? -17.181 1.310 9.129 1.00 91.81 84 LEU A C 1
ATOM 661 O O . LEU A 1 84 ? -16.134 0.995 8.568 1.00 91.81 84 LEU A O 1
ATOM 665 N N . GLU A 1 85 ? -18.374 0.885 8.707 1.00 93.69 85 GLU A N 1
ATOM 666 C CA . GLU A 1 85 ? -18.547 0.031 7.523 1.00 93.69 85 GLU A CA 1
ATOM 667 C C . GLU A 1 85 ? -18.056 0.715 6.244 1.00 93.69 85 GLU A C 1
ATOM 669 O O . GLU A 1 85 ? -17.360 0.097 5.436 1.00 93.69 85 GLU A O 1
ATOM 674 N N . LEU A 1 86 ? -18.353 2.008 6.074 1.00 94.75 86 LEU A N 1
ATOM 675 C CA . LEU A 1 86 ? -17.855 2.781 4.940 1.00 94.75 86 LEU A CA 1
ATOM 676 C C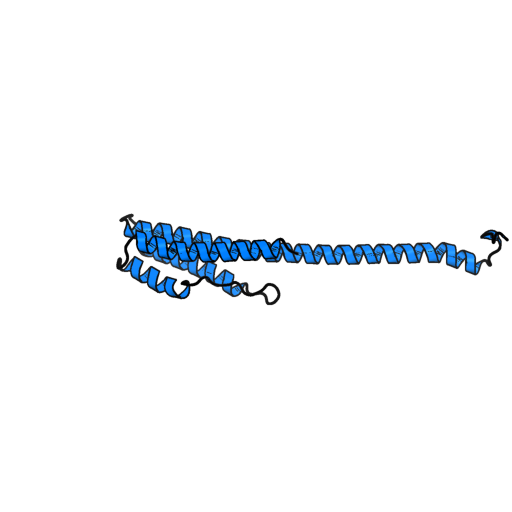 . LEU A 1 86 ? -16.322 2.833 4.925 1.00 94.75 86 LEU A C 1
ATOM 678 O O . LEU A 1 86 ? -15.721 2.696 3.858 1.00 94.75 86 LEU A O 1
ATOM 682 N N . MET A 1 87 ? -15.682 3.023 6.084 1.00 93.44 87 MET A N 1
ATOM 683 C CA . MET A 1 87 ? -14.218 3.043 6.163 1.00 93.44 87 MET A CA 1
ATOM 684 C C . MET A 1 87 ? -13.618 1.674 5.858 1.00 93.44 87 MET A C 1
ATOM 686 O O . MET A 1 87 ? -12.708 1.591 5.037 1.00 93.44 87 MET A O 1
ATOM 690 N N . ALA A 1 88 ? -14.186 0.605 6.417 1.00 94.69 88 ALA A N 1
ATOM 691 C CA . ALA A 1 88 ? -13.775 -0.759 6.102 1.00 94.69 88 ALA A CA 1
ATOM 692 C C . ALA A 1 88 ? -13.889 -1.054 4.595 1.00 94.69 88 ALA A C 1
ATOM 694 O O . ALA A 1 88 ? -12.963 -1.603 3.997 1.00 94.69 88 ALA A O 1
ATOM 695 N N . SER A 1 89 ? -14.978 -0.615 3.953 1.00 96.12 89 SER A N 1
ATOM 696 C CA . SER A 1 89 ? -15.175 -0.768 2.507 1.00 96.12 89 SER A CA 1
ATOM 697 C C . SER A 1 89 ? -14.116 -0.031 1.684 1.00 96.12 89 SER A C 1
ATOM 699 O O . SER A 1 89 ? -13.646 -0.576 0.684 1.00 96.12 89 SER A O 1
ATOM 701 N N . ARG A 1 90 ? -13.732 1.192 2.079 1.00 95.56 90 ARG A N 1
ATOM 702 C CA . ARG A 1 90 ? -12.681 1.970 1.396 1.00 95.56 90 ARG A CA 1
ATOM 703 C C . ARG A 1 90 ? -11.320 1.291 1.508 1.00 95.56 90 ARG A C 1
ATOM 705 O O . ARG A 1 90 ? -10.630 1.137 0.503 1.00 95.56 90 ARG A O 1
ATOM 712 N N . THR A 1 91 ? -10.967 0.816 2.699 1.00 96.31 91 THR A N 1
ATOM 713 C CA . THR A 1 91 ? -9.745 0.032 2.904 1.00 96.31 91 THR A CA 1
ATOM 714 C C . THR A 1 91 ? -9.752 -1.238 2.057 1.00 96.31 91 THR A C 1
ATOM 716 O O . THR A 1 91 ? -8.759 -1.553 1.404 1.00 96.31 91 THR A O 1
ATOM 719 N N . ASP A 1 92 ? -10.879 -1.949 1.991 1.00 95.81 92 ASP A N 1
ATOM 720 C CA . ASP A 1 92 ? -11.000 -3.171 1.189 1.00 95.81 92 ASP A CA 1
ATOM 721 C C . ASP A 1 92 ? -10.899 -2.904 -0.315 1.00 95.81 92 ASP A C 1
ATOM 723 O O . ASP A 1 92 ? -10.430 -3.757 -1.071 1.00 95.81 92 ASP A O 1
ATOM 727 N N . GLU A 1 93 ? -11.359 -1.745 -0.778 1.00 95.69 93 GLU A N 1
ATOM 728 C CA . GLU A 1 93 ? -11.185 -1.301 -2.160 1.00 95.69 93 GLU A CA 1
ATOM 729 C C . GLU A 1 93 ? -9.715 -0.994 -2.471 1.00 95.69 93 GLU A C 1
ATOM 731 O O . GLU A 1 93 ? -9.186 -1.524 -3.450 1.00 95.69 93 GLU A O 1
ATOM 736 N N . ALA A 1 94 ? -9.024 -0.253 -1.600 1.00 94.19 94 ALA A N 1
ATOM 737 C CA . ALA A 1 94 ? -7.597 0.033 -1.749 1.00 94.19 94 ALA A CA 1
ATOM 738 C C . ALA A 1 94 ? -6.750 -1.258 -1.762 1.00 94.19 94 ALA A C 1
ATOM 740 O O . ALA A 1 94 ? -5.897 -1.451 -2.633 1.00 94.19 94 ALA A O 1
ATOM 741 N N . LEU A 1 95 ? -7.039 -2.198 -0.855 1.00 93.31 95 LEU A N 1
ATOM 742 C CA . LEU A 1 95 ? -6.376 -3.506 -0.803 1.00 93.31 95 LEU A CA 1
ATOM 743 C C . LEU A 1 95 ? -6.626 -4.329 -2.074 1.00 93.31 95 LEU A C 1
ATOM 745 O O . LEU A 1 95 ? -5.705 -4.946 -2.617 1.00 93.31 95 LEU A O 1
ATOM 749 N N . ARG A 1 96 ? -7.865 -4.331 -2.586 1.00 92.31 96 ARG A N 1
ATOM 750 C CA . ARG A 1 96 ? -8.197 -4.991 -3.858 1.00 92.31 96 ARG A CA 1
ATOM 751 C C . ARG A 1 96 ? -7.464 -4.355 -5.035 1.00 92.31 96 ARG A C 1
ATOM 753 O O . ARG A 1 96 ? -6.974 -5.094 -5.888 1.00 92.31 96 ARG A O 1
ATOM 760 N N . ALA A 1 97 ? -7.337 -3.029 -5.065 1.00 90.94 97 ALA A N 1
ATOM 761 C CA . ALA A 1 97 ? -6.609 -2.325 -6.114 1.00 90.94 97 ALA A CA 1
ATOM 762 C C . ALA A 1 97 ? -5.137 -2.772 -6.164 1.00 90.94 97 ALA A C 1
ATOM 764 O O . ALA A 1 97 ? -4.662 -3.169 -7.230 1.00 90.94 97 ALA A O 1
ATOM 765 N N . VAL A 1 98 ? -4.454 -2.841 -5.014 1.00 89.38 98 VAL A N 1
ATOM 766 C CA . VAL A 1 98 ? -3.074 -3.358 -4.918 1.00 89.38 98 VAL A CA 1
ATOM 767 C C . VAL A 1 98 ? -2.967 -4.806 -5.408 1.00 89.38 98 VAL A C 1
ATOM 769 O O . VAL A 1 98 ? -2.078 -5.117 -6.202 1.00 89.38 98 VAL A O 1
ATOM 772 N N . ARG A 1 99 ? -3.888 -5.687 -4.998 1.00 87.06 99 ARG A N 1
ATOM 773 C CA . ARG A 1 99 ? -3.908 -7.101 -5.426 1.00 87.06 99 ARG A CA 1
ATOM 774 C C . ARG A 1 99 ? -4.155 -7.270 -6.922 1.00 87.06 99 ARG A C 1
ATOM 776 O O . ARG A 1 99 ? -3.578 -8.152 -7.548 1.00 87.06 99 ARG A O 1
ATOM 783 N N . SER A 1 100 ? -5.007 -6.431 -7.504 1.00 84.06 100 SER A N 1
ATOM 784 C CA . SER A 1 100 ? -5.302 -6.462 -8.941 1.00 84.06 100 SER A CA 1
ATOM 785 C C . SER A 1 100 ? -4.164 -5.900 -9.799 1.00 84.06 100 SER A C 1
ATOM 787 O O . SER A 1 100 ? -4.042 -6.248 -10.970 1.00 84.06 100 SER A O 1
ATOM 789 N N . ALA A 1 101 ? -3.295 -5.072 -9.213 1.00 78.62 101 ALA A N 1
ATOM 790 C CA . ALA A 1 101 ? -2.183 -4.423 -9.900 1.00 78.62 101 ALA A CA 1
ATOM 791 C C . ALA A 1 101 ? -0.936 -5.317 -10.073 1.00 78.62 101 ALA A C 1
ATOM 793 O O . ALA A 1 101 ? 0.120 -4.823 -10.482 1.00 78.62 101 ALA A O 1
ATOM 794 N N . VAL A 1 102 ? -1.032 -6.624 -9.789 1.00 64.38 102 VAL A N 1
ATOM 795 C CA . VAL A 1 102 ? 0.066 -7.585 -9.973 1.00 64.38 102 VAL A CA 1
ATOM 796 C C . VAL A 1 102 ? 0.440 -7.656 -11.456 1.00 64.38 102 VAL A C 1
ATOM 798 O O . VAL A 1 102 ? -0.242 -8.278 -12.267 1.00 64.38 102 VAL A O 1
ATOM 801 N N . ARG A 1 103 ? 1.559 -7.015 -11.811 1.00 63.94 103 ARG A N 1
ATOM 802 C CA . ARG A 1 103 ? 2.227 -7.208 -13.104 1.00 63.94 103 ARG A CA 1
ATOM 803 C C . ARG A 1 103 ? 3.391 -8.187 -12.943 1.00 63.94 103 ARG A C 1
ATOM 805 O O . ARG A 1 103 ? 4.133 -8.039 -11.974 1.00 63.94 103 ARG A O 1
ATOM 812 N N . PRO A 1 104 ? 3.590 -9.119 -13.891 1.00 53.94 104 PRO A N 1
ATOM 813 C CA . PRO A 1 104 ? 4.625 -10.151 -13.800 1.00 53.94 104 PRO A CA 1
ATOM 814 C C . PRO A 1 104 ? 6.059 -9.596 -13.769 1.00 53.94 104 PRO A C 1
ATOM 816 O O . PRO A 1 104 ? 6.943 -10.244 -13.222 1.00 53.94 104 PRO A O 1
ATOM 819 N N . GLU A 1 105 ? 6.293 -8.400 -14.313 1.00 55.12 105 GLU A N 1
ATOM 820 C CA . GLU A 1 105 ? 7.643 -7.840 -14.500 1.00 55.12 105 GLU A CA 1
ATOM 821 C C . GLU A 1 105 ? 8.208 -7.118 -13.271 1.00 55.12 105 GLU A C 1
ATOM 823 O O . GLU A 1 105 ? 9.416 -6.967 -13.125 1.00 55.12 105 GLU A O 1
ATOM 828 N N . VAL A 1 106 ? 7.341 -6.689 -12.357 1.00 56.25 106 VAL A N 1
ATOM 829 C CA . VAL A 1 106 ? 7.725 -5.962 -11.146 1.00 56.25 106 VAL A CA 1
ATOM 830 C C . VAL A 1 106 ? 7.187 -6.798 -9.998 1.00 56.25 106 VAL A C 1
ATOM 832 O O . VAL A 1 106 ? 5.972 -6.868 -9.821 1.00 56.25 106 VAL A O 1
ATOM 835 N N . GLY A 1 107 ? 8.078 -7.510 -9.306 1.00 63.72 107 GLY A N 1
ATOM 836 C CA . GLY A 1 107 ? 7.761 -8.613 -8.393 1.00 63.72 107 GLY A CA 1
ATOM 837 C C . GLY A 1 107 ? 6.562 -8.403 -7.457 1.00 63.72 107 GLY A C 1
ATOM 838 O O . GLY A 1 107 ? 6.137 -7.279 -7.171 1.00 63.72 107 GLY A O 1
ATOM 839 N N . ALA A 1 108 ? 6.010 -9.521 -6.981 1.00 69.25 108 ALA A N 1
ATOM 840 C CA . ALA A 1 108 ? 4.803 -9.536 -6.163 1.00 69.25 108 ALA A CA 1
ATOM 841 C C . ALA A 1 108 ? 4.919 -8.609 -4.941 1.00 69.25 108 ALA A C 1
ATOM 843 O O . ALA A 1 108 ? 5.925 -8.626 -4.224 1.00 69.25 108 ALA A O 1
ATOM 844 N N . THR A 1 109 ? 3.876 -7.811 -4.714 1.00 78.50 109 THR A N 1
ATOM 845 C CA . THR A 1 109 ? 3.715 -7.024 -3.490 1.00 78.50 109 THR A CA 1
ATOM 846 C C . THR A 1 109 ? 3.671 -7.973 -2.300 1.00 78.50 109 THR A C 1
ATOM 848 O O . THR A 1 109 ? 2.920 -8.951 -2.315 1.00 78.50 109 THR A O 1
ATOM 851 N N . ARG A 1 110 ? 4.478 -7.704 -1.273 1.00 81.56 110 ARG A N 1
ATOM 852 C CA . ARG A 1 110 ? 4.426 -8.481 -0.033 1.00 81.56 110 ARG A CA 1
ATOM 853 C C . ARG A 1 110 ? 3.330 -7.912 0.851 1.00 81.56 110 ARG A C 1
ATOM 855 O O . ARG A 1 110 ? 3.423 -6.770 1.285 1.00 81.56 110 ARG A O 1
ATOM 862 N N . GLU A 1 111 ? 2.292 -8.703 1.099 1.00 82.81 111 GLU A N 1
ATOM 863 C CA . GLU A 1 111 ? 1.266 -8.325 2.069 1.00 82.81 111 GLU A CA 1
ATOM 864 C C . GLU A 1 111 ? 1.832 -8.439 3.493 1.00 82.81 111 GLU A C 1
ATOM 866 O O . GLU A 1 111 ? 2.542 -9.409 3.790 1.00 82.81 111 GLU A O 1
ATOM 871 N N . PRO A 1 112 ? 1.540 -7.475 4.381 1.00 84.38 112 PRO A N 1
ATOM 872 C CA . PRO A 1 112 ? 2.040 -7.512 5.742 1.00 84.38 112 PRO A CA 1
ATOM 873 C C . PRO A 1 112 ? 1.420 -8.661 6.539 1.00 84.38 112 PRO A C 1
ATOM 875 O O . PRO A 1 112 ? 0.256 -9.041 6.356 1.00 84.38 112 PRO A O 1
ATOM 878 N N . ALA A 1 113 ? 2.208 -9.197 7.472 1.00 77.50 113 ALA A N 1
ATOM 879 C CA . ALA A 1 113 ? 1.716 -10.155 8.450 1.00 77.50 113 ALA A CA 1
ATOM 880 C C . ALA A 1 113 ? 0.549 -9.536 9.241 1.00 77.50 113 ALA A C 1
ATOM 882 O O . ALA A 1 113 ? 0.612 -8.386 9.660 1.00 77.50 113 ALA A O 1
ATOM 883 N N . GLY A 1 114 ? -0.531 -10.297 9.426 1.00 80.00 114 GLY A N 1
ATOM 884 C CA . GLY A 1 114 ? -1.722 -9.835 10.148 1.00 80.00 114 GLY A CA 1
ATOM 885 C C . GLY A 1 114 ? -2.853 -9.296 9.269 1.00 80.00 114 GLY A C 1
ATOM 886 O O . GLY A 1 114 ? -3.972 -9.187 9.762 1.00 80.00 114 GLY A O 1
ATOM 887 N N . LEU A 1 115 ? -2.640 -9.058 7.966 1.00 87.44 115 LEU A N 1
ATOM 888 C CA . LEU A 1 115 ? -3.712 -8.583 7.075 1.00 87.44 115 LEU A CA 1
ATOM 889 C C . LEU A 1 115 ? -4.913 -9.545 7.025 1.00 87.44 115 LEU A C 1
ATOM 891 O O . LEU A 1 115 ? -6.061 -9.111 6.982 1.00 87.44 115 LEU A O 1
ATOM 895 N N . ALA A 1 116 ? -4.664 -10.856 7.103 1.00 87.25 116 ALA A N 1
ATOM 896 C CA . ALA A 1 116 ? -5.718 -11.869 7.202 1.00 87.25 116 ALA A CA 1
ATOM 897 C C . ALA A 1 116 ? -6.588 -11.718 8.469 1.00 87.25 116 ALA A C 1
ATOM 899 O O . ALA A 1 116 ? -7.754 -12.105 8.470 1.00 87.25 116 ALA A O 1
ATOM 900 N N . GLY A 1 117 ? -6.035 -11.136 9.538 1.00 90.00 117 GLY A N 1
ATOM 901 C CA . GLY A 1 117 ? -6.723 -10.866 10.800 1.00 90.00 117 GLY A CA 1
ATOM 902 C C . GLY A 1 117 ? -7.524 -9.563 10.816 1.00 90.00 117 GLY A C 1
ATOM 903 O O . GLY A 1 117 ? -8.258 -9.331 11.774 1.00 90.00 117 GLY A O 1
ATOM 904 N N . LEU A 1 118 ? -7.448 -8.730 9.769 1.00 94.00 118 LEU A N 1
ATOM 905 C CA . LEU A 1 118 ? -8.107 -7.419 9.733 1.00 94.00 118 LEU A CA 1
ATOM 906 C C . LEU A 1 118 ? -9.628 -7.518 9.933 1.00 94.00 118 LEU A C 1
ATOM 908 O O . LEU A 1 118 ? -10.200 -6.734 10.683 1.00 94.00 118 LEU A O 1
ATOM 912 N N . GLN A 1 119 ? -10.291 -8.516 9.341 1.00 94.06 119 GLN A N 1
ATOM 913 C CA . GLN A 1 119 ? -11.732 -8.700 9.561 1.00 94.06 119 GLN A CA 1
ATOM 914 C C . GLN A 1 119 ? -12.073 -9.094 11.003 1.00 94.06 119 GLN A C 1
ATOM 916 O O . GLN A 1 119 ? -13.064 -8.629 11.563 1.00 94.06 119 GLN A O 1
ATOM 921 N N . VAL A 1 120 ? -11.216 -9.890 11.643 1.00 95.12 120 VAL A N 1
ATOM 922 C CA . VAL A 1 120 ? -11.381 -10.258 13.056 1.00 95.12 120 VAL A CA 1
ATOM 923 C C . VAL A 1 120 ? -11.167 -9.040 13.959 1.00 95.12 120 VAL A C 1
ATOM 925 O O . VAL A 1 120 ? -11.890 -8.860 14.938 1.00 95.12 120 VAL A O 1
ATOM 928 N N . LEU A 1 121 ? -10.199 -8.176 13.636 1.00 95.00 121 LEU A N 1
ATOM 929 C CA . LEU A 1 121 ? -10.006 -6.894 14.316 1.00 95.00 121 LEU A CA 1
ATOM 930 C C . LEU A 1 121 ? -11.256 -6.012 14.195 1.00 95.00 121 LEU A C 1
ATOM 932 O O . LEU A 1 121 ? -11.782 -5.575 15.217 1.00 95.00 121 LEU A O 1
ATOM 936 N N . ARG A 1 122 ? -11.785 -5.818 12.981 1.00 95.56 122 ARG A N 1
ATOM 937 C CA . ARG A 1 122 ? -13.010 -5.036 12.733 1.00 95.56 122 ARG A CA 1
ATOM 938 C C . ARG A 1 122 ? -14.202 -5.555 13.525 1.00 95.56 122 ARG A C 1
ATOM 940 O O . ARG A 1 122 ? -14.902 -4.770 14.161 1.00 95.56 122 ARG A O 1
ATOM 947 N N . GLN A 1 123 ? -14.399 -6.873 13.544 1.00 95.06 123 GLN A N 1
ATOM 948 C CA . GLN A 1 123 ? -15.470 -7.490 14.321 1.00 95.06 123 GLN A CA 1
ATOM 949 C C . GLN A 1 123 ? -15.301 -7.223 15.822 1.00 95.06 123 GLN A C 1
ATOM 951 O O . GLN A 1 123 ? -16.250 -6.801 16.481 1.00 95.06 123 GLN A O 1
ATOM 956 N N . ARG A 1 124 ? -14.083 -7.377 16.362 1.00 95.75 124 ARG A N 1
ATOM 957 C CA . ARG A 1 124 ? -13.801 -7.059 17.770 1.00 95.75 124 ARG A CA 1
ATOM 958 C C . ARG A 1 124 ? -14.032 -5.582 18.097 1.00 95.75 124 ARG A C 1
ATOM 960 O O . ARG A 1 124 ? -14.534 -5.291 19.181 1.00 95.75 124 ARG A O 1
ATOM 967 N N . VAL A 1 125 ? -13.708 -4.662 17.185 1.00 94.81 125 VAL A N 1
ATOM 968 C CA . VAL A 1 125 ? -13.993 -3.223 17.338 1.00 94.81 125 VAL A CA 1
ATOM 969 C C . VAL A 1 125 ? -15.502 -2.970 17.365 1.00 94.81 125 VAL A C 1
ATOM 971 O O . VAL A 1 125 ? -15.990 -2.311 18.283 1.00 94.81 125 VAL A O 1
ATOM 974 N N . ALA A 1 126 ? -16.250 -3.522 16.405 1.00 92.94 126 ALA A N 1
ATOM 975 C CA . ALA A 1 126 ? -17.700 -3.351 16.304 1.00 92.94 126 ALA A CA 1
ATOM 976 C C . ALA A 1 126 ? -18.435 -3.897 17.540 1.00 92.94 126 ALA A C 1
ATOM 978 O O . ALA A 1 126 ? -19.329 -3.248 18.082 1.00 92.94 126 ALA A O 1
ATOM 979 N N . GLU A 1 127 ? -18.009 -5.059 18.032 1.00 94.56 127 GLU A N 1
ATOM 980 C CA . GLU A 1 127 ? -18.554 -5.703 19.230 1.00 94.56 127 GLU A CA 1
ATOM 981 C C . GLU A 1 127 ? -17.993 -5.118 20.539 1.00 94.56 127 GLU A C 1
ATOM 983 O O . GLU A 1 127 ? -18.376 -5.562 21.622 1.00 94.56 127 GLU A O 1
ATOM 988 N N . ARG A 1 128 ? -17.076 -4.141 20.460 1.00 92.81 128 ARG A N 1
ATOM 989 C CA . ARG A 1 128 ? -16.352 -3.547 21.599 1.00 92.81 128 ARG A CA 1
ATOM 990 C C . ARG A 1 128 ? -15.671 -4.585 22.503 1.00 92.81 128 ARG A C 1
ATOM 992 O O . ARG A 1 128 ? -15.563 -4.396 23.712 1.00 92.81 128 ARG A O 1
ATOM 999 N N . ARG A 1 129 ? -15.188 -5.680 21.911 1.00 95.44 129 ARG A N 1
ATOM 1000 C CA . ARG A 1 129 ? -14.455 -6.769 22.586 1.00 95.44 129 ARG A CA 1
ATOM 1001 C C . ARG A 1 129 ? -12.942 -6.535 22.654 1.00 95.44 129 ARG A C 1
ATOM 1003 O O . ARG A 1 129 ? -12.207 -7.434 23.045 1.00 95.44 129 ARG A O 1
ATOM 1010 N N . ILE A 1 130 ? -12.476 -5.354 22.256 1.00 96.31 130 ILE A N 1
ATOM 1011 C CA . ILE A 1 130 ? -11.067 -4.951 22.242 1.00 96.31 130 ILE A CA 1
ATOM 1012 C C . ILE A 1 130 ? -10.924 -3.545 22.829 1.00 96.31 130 ILE A C 1
ATOM 1014 O O . ILE A 1 130 ? -11.806 -2.698 22.664 1.00 96.31 130 ILE A O 1
ATOM 1018 N N . GLY A 1 131 ? -9.817 -3.289 23.528 1.00 95.12 131 GLY A N 1
ATOM 1019 C CA . GLY A 1 131 ? -9.519 -1.962 24.065 1.00 95.12 131 GLY A CA 1
ATOM 1020 C C . GLY A 1 131 ? -9.025 -0.982 22.985 1.00 95.12 131 GLY A C 1
ATOM 1021 O O . GLY A 1 131 ? -8.404 -1.413 22.013 1.00 95.12 131 GLY A O 1
ATOM 1022 N N . PRO A 1 132 ? -9.192 0.346 23.163 1.00 95.00 132 PRO A N 1
ATOM 1023 C CA . PRO A 1 132 ? -8.731 1.337 22.184 1.00 95.00 132 PRO A CA 1
ATOM 1024 C C . PRO A 1 132 ? -7.227 1.258 21.887 1.00 95.00 132 PRO A C 1
ATOM 1026 O O . PRO A 1 132 ? -6.812 1.381 20.740 1.00 95.00 132 PRO A O 1
ATOM 1029 N N . ARG A 1 133 ? -6.402 1.027 22.920 1.00 96.25 133 ARG A N 1
ATOM 1030 C CA . ARG A 1 133 ? -4.941 0.898 22.776 1.00 96.25 133 ARG A CA 1
ATOM 1031 C C . ARG A 1 133 ? -4.542 -0.354 22.004 1.00 96.25 133 ARG A C 1
ATOM 1033 O O . ARG A 1 133 ? -3.641 -0.302 21.180 1.00 96.25 133 ARG A O 1
ATOM 1040 N N . GLU A 1 134 ? -5.213 -1.466 22.275 1.00 96.06 134 GLU A N 1
ATOM 1041 C CA . GLU A 1 134 ? -4.942 -2.737 21.606 1.00 96.06 134 GLU A CA 1
ATOM 1042 C C . GLU A 1 134 ? -5.342 -2.663 20.127 1.00 96.06 134 GLU A C 1
ATOM 1044 O O . GLU A 1 134 ? -4.537 -2.994 19.263 1.00 96.06 134 GLU A O 1
ATOM 1049 N N . ALA A 1 135 ? -6.515 -2.093 19.826 1.00 95.06 135 ALA A N 1
ATOM 1050 C CA . ALA A 1 135 ? -6.934 -1.826 18.452 1.00 95.06 135 ALA A CA 1
ATOM 1051 C C . ALA A 1 135 ? -5.948 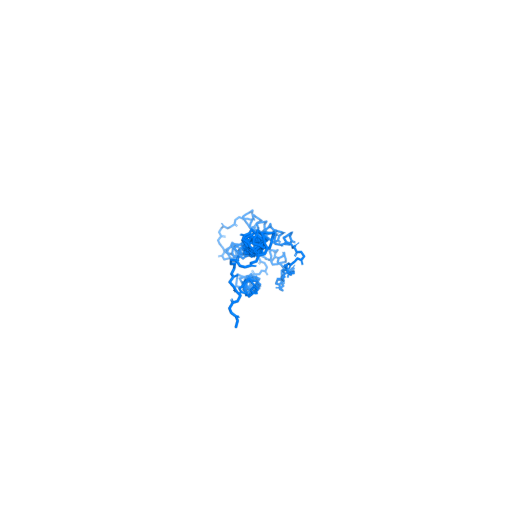-0.904 17.716 1.00 95.06 135 ALA A C 1
ATOM 1053 O O . ALA A 1 135 ? -5.588 -1.179 16.574 1.00 95.06 135 ALA A O 1
ATOM 1054 N N . ALA A 1 136 ? -5.477 0.166 18.369 1.00 95.88 136 ALA A N 1
ATOM 1055 C CA . ALA A 1 136 ? -4.485 1.067 17.788 1.00 95.88 136 ALA A CA 1
ATOM 1056 C C . ALA A 1 136 ? -3.179 0.339 17.436 1.00 95.88 136 ALA A C 1
ATOM 1058 O O . ALA A 1 136 ? -2.666 0.538 16.340 1.00 95.88 136 ALA A O 1
ATOM 1059 N N . ASN A 1 137 ? -2.681 -0.525 18.325 1.00 95.50 137 ASN A N 1
ATOM 1060 C CA . ASN A 1 137 ? -1.463 -1.298 18.087 1.00 95.50 137 ASN A CA 1
ATOM 1061 C C . ASN A 1 137 ? -1.622 -2.283 16.920 1.00 95.50 137 ASN A C 1
ATOM 1063 O O . ASN A 1 137 ? -0.716 -2.405 16.100 1.00 95.50 137 ASN A O 1
ATOM 1067 N N . GLU A 1 138 ? -2.767 -2.967 16.817 1.00 94.94 138 GLU A N 1
ATOM 1068 C CA . GLU A 1 138 ? -3.014 -3.897 15.709 1.00 94.94 138 GLU A CA 1
ATOM 1069 C C . GLU A 1 138 ? -3.095 -3.177 14.355 1.00 94.94 138 GLU A C 1
ATOM 1071 O O . GLU A 1 138 ? -2.455 -3.607 13.394 1.00 94.94 138 GLU A O 1
ATOM 1076 N N . TYR A 1 139 ? -3.809 -2.047 14.275 1.00 95.31 139 TYR A N 1
ATOM 1077 C CA . TYR A 1 139 ? -3.816 -1.222 13.062 1.00 95.31 139 TYR A CA 1
ATOM 1078 C C . TYR A 1 139 ? -2.429 -0.662 12.739 1.00 95.31 139 TYR A C 1
ATOM 1080 O O . TYR A 1 139 ? -2.026 -0.657 11.577 1.00 95.31 139 TYR A O 1
ATOM 1088 N N . GLN A 1 140 ? -1.683 -0.220 13.752 1.00 94.81 140 GLN A N 1
ATOM 1089 C CA . GLN A 1 140 ? -0.343 0.318 13.560 1.00 94.81 140 GLN A CA 1
ATOM 1090 C C . GLN A 1 140 ? 0.617 -0.736 12.997 1.00 94.81 140 GLN A C 1
ATOM 1092 O O . GLN A 1 140 ? 1.351 -0.425 12.065 1.00 94.81 140 GLN A O 1
ATOM 1097 N N . GLY A 1 141 ? 0.550 -1.988 13.461 1.00 94.31 141 GLY A N 1
ATOM 1098 C CA . GLY A 1 141 ? 1.342 -3.079 12.885 1.00 94.31 141 GLY A CA 1
ATOM 1099 C C . GLY A 1 141 ? 1.041 -3.320 11.399 1.00 94.31 141 GLY A C 1
ATOM 1100 O O . GLY A 1 141 ? 1.954 -3.571 10.612 1.00 94.31 141 GLY A O 1
ATOM 1101 N N . LEU A 1 142 ? -0.223 -3.177 10.981 1.00 94.62 142 LEU A N 1
ATOM 1102 C CA . LEU A 1 142 ? -0.598 -3.249 9.563 1.00 94.62 142 LEU A CA 1
ATOM 1103 C C . LEU A 1 142 ? -0.043 -2.065 8.764 1.00 94.62 142 LEU A C 1
ATOM 1105 O O . LEU A 1 142 ? 0.482 -2.258 7.668 1.00 94.62 142 LEU A O 1
ATOM 1109 N N . VAL A 1 143 ? -0.160 -0.849 9.303 1.00 94.25 143 VAL A N 1
ATOM 1110 C CA . VAL A 1 143 ? 0.348 0.378 8.673 1.00 94.25 143 VAL A CA 1
ATOM 1111 C C . VAL A 1 143 ? 1.865 0.316 8.509 1.00 94.25 143 VAL A C 1
ATOM 1113 O O . VAL A 1 143 ? 2.363 0.586 7.419 1.00 94.25 143 VAL A O 1
ATOM 1116 N N . GLU A 1 144 ? 2.596 -0.079 9.550 1.00 94.44 144 GLU A N 1
ATOM 1117 C CA . GLU A 1 144 ? 4.052 -0.242 9.517 1.00 94.44 144 GLU A CA 1
ATOM 1118 C C . GLU A 1 144 ? 4.470 -1.281 8.474 1.00 94.44 144 GLU A C 1
ATOM 1120 O O . GLU A 1 144 ? 5.326 -0.996 7.640 1.00 94.44 144 GLU A O 1
ATOM 1125 N N . GLY A 1 145 ? 3.795 -2.433 8.420 1.00 93.00 145 GLY A N 1
ATOM 1126 C CA . GLY A 1 145 ? 4.087 -3.448 7.411 1.00 93.00 145 GLY A CA 1
ATOM 1127 C C . GLY A 1 145 ? 3.861 -2.968 5.967 1.00 93.00 145 GLY A C 1
ATOM 1128 O O . GLY A 1 145 ? 4.624 -3.326 5.068 1.00 93.00 145 GLY A O 1
ATOM 1129 N N . TRP A 1 146 ? 2.856 -2.119 5.727 1.00 92.56 146 TRP A N 1
ATOM 1130 C CA . TRP A 1 146 ? 2.649 -1.492 4.415 1.00 92.56 146 TRP A CA 1
ATOM 1131 C C . TRP A 1 146 ? 3.659 -0.377 4.110 1.00 92.56 146 TRP A C 1
ATOM 1133 O O . TRP A 1 146 ? 4.074 -0.235 2.958 1.00 92.56 146 TRP A O 1
ATOM 1143 N N . LEU A 1 147 ? 4.086 0.393 5.115 1.00 92.56 147 LEU A N 1
ATOM 1144 C CA . LEU A 1 147 ? 5.146 1.396 4.973 1.00 92.56 147 LEU A CA 1
ATOM 1145 C C . LEU A 1 147 ? 6.503 0.752 4.670 1.00 92.56 147 LEU A C 1
ATOM 1147 O O . LEU A 1 147 ? 7.244 1.268 3.833 1.00 92.56 147 LEU A O 1
ATOM 1151 N N . ASP A 1 148 ? 6.805 -0.393 5.2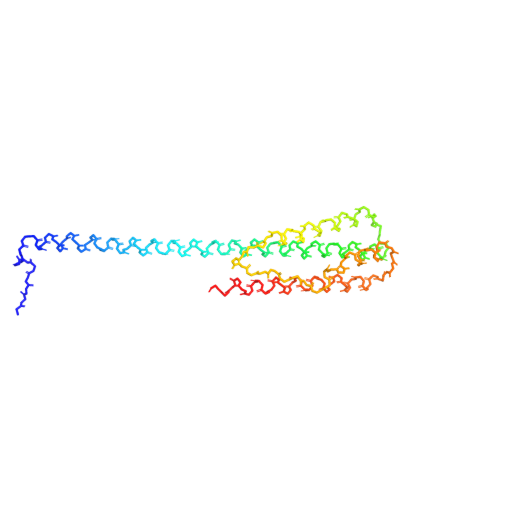80 1.00 91.69 148 ASP A N 1
ATOM 1152 C CA . ASP A 1 148 ? 8.006 -1.175 4.986 1.00 91.69 148 ASP A CA 1
ATOM 1153 C C . ASP A 1 148 ? 8.004 -1.678 3.539 1.00 91.69 148 ASP A C 1
ATOM 1155 O O . ASP A 1 148 ? 9.017 -1.581 2.838 1.00 91.69 148 ASP A O 1
ATOM 1159 N N . GLU A 1 149 ? 6.859 -2.164 3.051 1.00 88.94 149 GLU A N 1
ATOM 1160 C CA . GLU A 1 149 ? 6.708 -2.566 1.651 1.00 88.94 149 GLU A CA 1
ATOM 1161 C C . GLU A 1 149 ? 6.845 -1.367 0.701 1.00 88.94 149 GLU A C 1
ATOM 1163 O O . GLU A 1 149 ? 7.531 -1.471 -0.319 1.00 88.94 149 GLU A O 1
ATOM 1168 N N . LEU A 1 150 ? 6.278 -0.208 1.047 1.00 87.81 150 LEU A N 1
ATOM 1169 C CA . LEU A 1 150 ? 6.461 1.035 0.293 1.00 87.81 150 LEU A CA 1
ATOM 1170 C C . LEU A 1 150 ? 7.940 1.446 0.255 1.00 87.81 150 LEU A C 1
ATOM 1172 O O . LEU A 1 150 ? 8.465 1.757 -0.815 1.00 87.81 150 LEU A O 1
ATOM 1176 N N . GLY A 1 151 ? 8.643 1.382 1.388 1.00 86.06 151 GLY A N 1
ATOM 1177 C CA . GLY A 1 151 ? 10.077 1.656 1.477 1.00 86.06 151 GLY A CA 1
ATOM 1178 C C . GLY A 1 151 ? 10.919 0.672 0.661 1.00 86.06 151 GLY A C 1
ATOM 1179 O O . GLY A 1 151 ? 11.882 1.068 0.000 1.00 86.06 151 GLY A O 1
ATOM 1180 N N . ARG A 1 152 ? 10.538 -0.610 0.642 1.00 86.38 152 ARG A N 1
ATOM 1181 C CA . ARG A 1 152 ? 11.184 -1.639 -0.182 1.00 86.38 152 ARG A CA 1
ATOM 1182 C C . ARG A 1 152 ? 10.998 -1.360 -1.673 1.00 86.38 152 ARG A C 1
ATOM 1184 O O . ARG A 1 152 ? 11.973 -1.434 -2.416 1.00 86.38 152 ARG A O 1
ATOM 1191 N N . GLN A 1 153 ? 9.783 -1.028 -2.105 1.00 81.81 153 GLN A N 1
ATOM 1192 C CA . GLN A 1 153 ? 9.488 -0.683 -3.502 1.00 81.81 153 GLN A CA 1
ATOM 1193 C C . GLN A 1 153 ? 10.204 0.608 -3.915 1.00 81.81 153 GLN A C 1
ATOM 1195 O O . GLN A 1 153 ? 10.786 0.661 -4.993 1.00 81.81 153 GLN A O 1
ATOM 1200 N N . GLY A 1 154 ? 10.265 1.607 -3.028 1.00 77.50 154 GLY A N 1
ATOM 1201 C CA . GLY A 1 154 ? 11.033 2.833 -3.248 1.00 77.50 154 GLY A CA 1
ATOM 1202 C C . GLY A 1 154 ? 12.526 2.572 -3.468 1.00 77.50 154 GLY A C 1
ATOM 1203 O O . GLY A 1 154 ? 13.111 3.140 -4.386 1.00 77.50 154 GLY A O 1
ATOM 1204 N N . LYS A 1 155 ? 13.142 1.668 -2.693 1.00 79.12 155 LYS A N 1
ATOM 1205 C CA . LYS A 1 155 ? 14.545 1.262 -2.905 1.00 79.12 155 LYS A CA 1
ATOM 1206 C C . LYS A 1 155 ? 14.756 0.575 -4.254 1.00 79.12 155 LYS A C 1
ATOM 1208 O O . LYS A 1 155 ? 15.702 0.916 -4.947 1.00 79.12 155 LYS A O 1
ATOM 1213 N N . VAL A 1 156 ? 13.865 -0.342 -4.639 1.00 72.56 156 VAL A N 1
ATOM 1214 C CA . VAL A 1 156 ? 13.925 -1.012 -5.953 1.00 72.56 156 VAL A CA 1
ATOM 1215 C C . VAL A 1 156 ? 13.749 -0.006 -7.096 1.00 72.56 156 VAL A C 1
ATOM 1217 O O . VAL A 1 156 ? 14.419 -0.103 -8.116 1.00 72.56 156 VAL A O 1
ATOM 1220 N N . ALA A 1 157 ? 12.890 0.999 -6.929 1.00 67.38 157 ALA A N 1
ATOM 1221 C CA . ALA A 1 157 ? 12.691 2.043 -7.930 1.00 67.38 157 ALA A CA 1
ATOM 1222 C C . ALA A 1 157 ? 13.919 2.960 -8.114 1.00 67.38 157 ALA A C 1
ATOM 1224 O O . ALA A 1 157 ? 14.108 3.501 -9.202 1.00 67.38 157 ALA A O 1
ATOM 1225 N N . LEU A 1 158 ? 14.726 3.148 -7.063 1.00 64.38 158 LEU A N 1
ATOM 1226 C CA . LEU A 1 158 ? 15.914 4.013 -7.051 1.00 64.38 158 LEU A CA 1
ATOM 1227 C C . LEU A 1 158 ? 17.196 3.329 -7.550 1.00 64.38 158 LEU A C 1
ATOM 1229 O O . LEU A 1 158 ? 18.172 4.034 -7.797 1.00 64.38 158 LEU A O 1
ATOM 1233 N N . ASP A 1 159 ? 17.183 2.005 -7.709 1.00 57.97 159 ASP A N 1
ATOM 1234 C CA . ASP A 1 159 ? 18.303 1.189 -8.202 1.00 57.97 159 ASP A CA 1
ATOM 1235 C C . ASP A 1 159 ? 17.924 0.602 -9.590 1.00 57.97 159 ASP A C 1
ATOM 1237 O O . ASP A 1 159 ? 17.544 -0.569 -9.677 1.00 57.97 159 ASP A O 1
ATOM 1241 N N . PRO A 1 160 ? 17.865 1.439 -10.655 1.00 52.44 160 PRO A N 1
ATOM 1242 C CA . PRO A 1 160 ? 17.410 1.038 -11.991 1.00 52.44 160 PRO A CA 1
ATOM 1243 C C . PRO A 1 160 ? 18.386 0.128 -12.747 1.00 52.44 160 PRO A C 1
ATOM 1245 O O . PRO A 1 160 ? 19.618 0.288 -12.590 1.00 52.44 160 PRO A O 1
#